Protein AF-A0A8H4V367-F1 (afdb_monomer_lite)

Radius of gyration: 18.92 Å; chains: 1; bounding box: 45×25×48 Å

Foldseek 3Di:
DPVVVVVQAQPKDWDKADQPDPDPQHAVHGIFTQAIKGFHDWDWDQDPVVRDIDIDTDIDHDPPDPDSVVRSCPPPPVVVVVRVVVVVVVVVVQCVVPNPVSVVD

Secondary structure (DSSP, 8-state):
--HHHHTTTT-EEEEEEETTSSSTTS-SSSEEEEEEEEEEEEEEEEETTTTEEEEEEEEEEPTTSPPHHHHHTPSPHHHHHHHHHHHHHHHHHHHHHH-GGGG--

pLDDT: mean 88.38, std 10.74, range [47.56, 96.69]

Structure (mmCIF, N/CA/C/O backbone):
data_AF-A0A8H4V367-F1
#
_entry.id   AF-A0A8H4V367-F1
#
loop_
_atom_site.group_PDB
_atom_site.id
_atom_site.type_symbol
_atom_site.label_atom_id
_atom_site.label_alt_id
_atom_site.label_comp_id
_atom_site.label_asym_id
_atom_site.label_entity_id
_atom_site.label_seq_id
_atom_site.pdbx_PDB_ins_code
_atom_site.Cartn_x
_atom_site.Cartn_y
_atom_site.Cartn_z
_atom_site.occupancy
_atom_site.B_iso_or_equiv
_atom_site.auth_seq_id
_atom_site.auth_comp_id
_atom_site.auth_asym_id
_atom_site.auth_atom_id
_atom_site.pdbx_PDB_model_num
ATOM 1 N N . MET A 1 1 ? 24.558 -4.711 -7.374 1.00 52.41 1 MET A N 1
ATOM 2 C CA . MET A 1 1 ? 23.291 -4.988 -8.088 1.00 52.41 1 MET A CA 1
ATOM 3 C C . MET A 1 1 ? 22.578 -6.132 -7.391 1.00 52.41 1 MET A C 1
ATOM 5 O O . MET A 1 1 ? 23.196 -7.171 -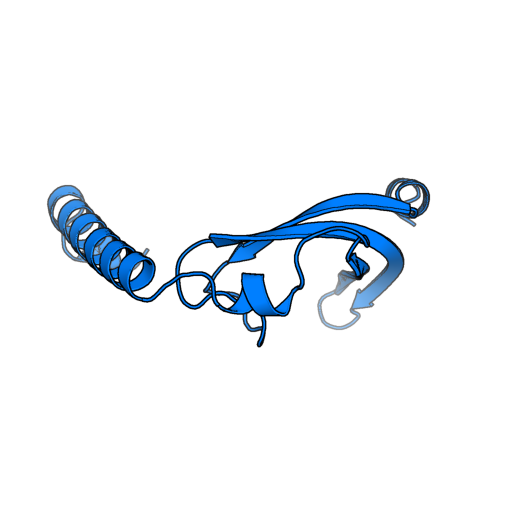7.211 1.00 52.41 1 MET A O 1
ATOM 9 N N . HIS A 1 2 ? 21.321 -5.953 -6.983 1.00 64.25 2 HIS A N 1
ATOM 10 C CA . HIS A 1 2 ? 20.538 -7.019 -6.354 1.00 64.25 2 HIS A CA 1
ATOM 11 C C . HIS A 1 2 ? 19.884 -7.883 -7.446 1.00 64.25 2 HIS A C 1
ATOM 13 O O . HIS A 1 2 ? 18.746 -7.641 -7.845 1.00 64.25 2 HIS A O 1
ATOM 19 N N . VAL A 1 3 ? 20.634 -8.852 -7.986 1.00 62.81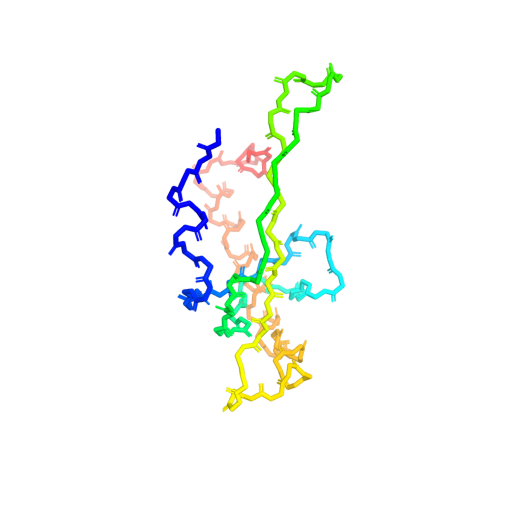 3 VAL A N 1
ATOM 20 C CA . VAL A 1 3 ? 20.211 -9.700 -9.125 1.00 62.81 3 VAL A CA 1
ATOM 21 C C . VAL A 1 3 ? 18.851 -10.355 -8.871 1.00 62.81 3 VAL A C 1
ATOM 23 O O . VAL A 1 3 ? 18.038 -10.449 -9.785 1.00 62.81 3 VAL A O 1
ATOM 26 N N . SER A 1 4 ? 18.546 -10.702 -7.619 1.00 72.75 4 SER A N 1
ATOM 27 C CA . SER A 1 4 ? 17.274 -11.331 -7.264 1.00 72.75 4 SER A CA 1
ATOM 28 C C . SER A 1 4 ? 16.039 -10.445 -7.445 1.00 72.75 4 SER A C 1
ATOM 30 O O . SER A 1 4 ? 14.944 -10.980 -7.475 1.00 72.75 4 SER A O 1
ATOM 32 N N . LEU A 1 5 ? 16.167 -9.117 -7.550 1.00 70.31 5 LEU A N 1
ATOM 33 C CA . LEU A 1 5 ? 15.020 -8.246 -7.852 1.00 70.31 5 LEU A CA 1
ATOM 34 C C . LEU A 1 5 ? 14.823 -8.072 -9.359 1.00 70.31 5 LEU A C 1
ATOM 36 O O . LEU A 1 5 ? 13.696 -7.907 -9.814 1.00 70.31 5 LEU A O 1
ATOM 40 N N . VAL A 1 6 ? 15.901 -8.184 -10.139 1.00 68.75 6 VAL A N 1
ATOM 41 C CA . VAL A 1 6 ? 15.826 -8.235 -11.604 1.00 68.75 6 VAL A CA 1
ATOM 42 C C . VAL A 1 6 ? 15.128 -9.519 -12.053 1.00 68.75 6 VAL A C 1
ATOM 44 O O . VAL A 1 6 ? 14.277 -9.470 -12.934 1.00 68.75 6 VAL A O 1
ATOM 47 N N . THR A 1 7 ? 15.407 -10.653 -11.404 1.00 73.25 7 THR A N 1
ATOM 48 C CA . THR A 1 7 ? 14.738 -11.932 -11.709 1.00 73.25 7 THR A CA 1
ATOM 49 C C . THR A 1 7 ? 13.264 -11.970 -11.305 1.00 73.25 7 THR A C 1
ATOM 51 O O . THR A 1 7 ? 12.553 -12.878 -11.715 1.00 73.25 7 THR A O 1
ATOM 54 N N . GLN A 1 8 ? 12.799 -11.003 -10.510 1.00 78.75 8 GLN A N 1
ATOM 55 C CA . GLN A 1 8 ? 11.399 -10.879 -10.089 1.00 78.75 8 GLN A CA 1
ATOM 56 C C . GLN A 1 8 ? 10.600 -9.924 -10.987 1.00 78.75 8 GLN A C 1
ATOM 58 O O . GLN A 1 8 ? 9.415 -9.699 -10.748 1.00 78.75 8 GLN A O 1
ATOM 63 N N . VAL A 1 9 ? 11.216 -9.338 -12.021 1.00 78.25 9 VAL A N 1
ATOM 64 C CA . VAL A 1 9 ? 10.476 -8.586 -13.042 1.00 78.25 9 VAL A CA 1
ATOM 65 C C . VAL A 1 9 ? 9.481 -9.530 -13.718 1.00 78.25 9 VAL A C 1
ATOM 67 O O . VAL A 1 9 ? 9.832 -10.635 -14.120 1.00 78.25 9 VAL A O 1
ATOM 70 N N . GLY A 1 10 ? 8.223 -9.104 -13.811 1.00 78.81 10 GLY A N 1
ATOM 71 C CA . GLY A 1 10 ? 7.114 -9.946 -14.266 1.00 78.81 10 GLY A CA 1
ATOM 72 C C . GLY A 1 10 ? 6.463 -10.803 -13.173 1.00 78.81 10 GLY A C 1
ATOM 73 O O . GLY A 1 10 ? 5.324 -11.228 -13.362 1.00 78.81 10 GLY A O 1
ATOM 74 N N . SER A 1 11 ? 7.098 -10.994 -12.010 1.00 86.62 11 SER A N 1
ATOM 75 C CA . SER A 1 11 ? 6.466 -11.680 -10.877 1.00 86.62 11 SER A CA 1
ATOM 76 C C . SER A 1 11 ? 5.293 -10.874 -10.330 1.00 86.62 11 SER A C 1
ATOM 78 O O . SER A 1 11 ? 5.354 -9.646 -10.204 1.00 86.62 11 SER A O 1
ATOM 80 N N . THR A 1 12 ? 4.224 -11.583 -9.972 1.00 92.44 12 THR A N 1
ATOM 81 C CA . THR A 1 12 ? 3.033 -10.988 -9.367 1.00 92.44 12 THR A CA 1
ATOM 82 C C . THR A 1 12 ? 3.197 -10.832 -7.855 1.00 92.44 12 THR A C 1
ATOM 84 O O . THR A 1 12 ? 3.595 -11.764 -7.161 1.00 92.44 12 THR A O 1
ATOM 87 N N . ILE A 1 13 ? 2.841 -9.662 -7.332 1.00 93.31 13 ILE A N 1
ATOM 88 C CA . ILE A 1 13 ? 2.908 -9.296 -5.917 1.00 93.31 13 ILE A CA 1
ATOM 89 C C . ILE A 1 13 ? 1.568 -8.734 -5.437 1.00 93.31 13 ILE A C 1
ATOM 91 O O . ILE A 1 13 ? 0.840 -8.101 -6.199 1.00 93.31 13 ILE A O 1
ATOM 95 N N . ARG A 1 14 ? 1.246 -8.944 -4.159 1.00 95.69 14 ARG A N 1
ATOM 96 C CA . ARG A 1 14 ? 0.067 -8.361 -3.499 1.00 95.69 14 ARG A CA 1
ATOM 97 C C . ARG A 1 14 ? 0.432 -7.014 -2.886 1.00 95.69 14 ARG A C 1
ATOM 99 O O . ARG A 1 14 ? 1.432 -6.929 -2.177 1.00 95.69 14 ARG A O 1
ATOM 106 N N . ILE A 1 15 ? -0.385 -5.990 -3.121 1.00 95.38 15 ILE A N 1
ATOM 107 C CA . ILE A 1 15 ? -0.177 -4.657 -2.547 1.00 95.38 15 ILE A CA 1
ATOM 108 C C . ILE A 1 15 ? -1.188 -4.384 -1.439 1.00 95.38 15 ILE A C 1
ATOM 110 O O . ILE A 1 15 ? -2.397 -4.417 -1.660 1.00 95.38 15 ILE A O 1
ATOM 114 N N . LEU A 1 16 ? -0.659 -4.072 -0.257 1.00 96.06 16 LEU A N 1
ATOM 115 C CA . LEU A 1 16 ? -1.398 -3.528 0.876 1.00 96.06 16 LEU A CA 1
ATOM 116 C C . LEU A 1 16 ? -0.991 -2.061 1.063 1.00 96.06 16 LEU A C 1
ATOM 118 O O . LEU A 1 16 ? 0.203 -1.754 1.091 1.00 96.06 16 LEU A O 1
ATOM 122 N N . ARG A 1 17 ? -1.962 -1.153 1.186 1.00 95.69 17 ARG A N 1
ATOM 123 C CA . ARG A 1 17 ? -1.731 0.274 1.455 1.00 95.69 17 ARG A CA 1
ATOM 124 C C . ARG A 1 17 ? -2.298 0.641 2.818 1.00 95.69 17 ARG A C 1
ATOM 126 O O . ARG A 1 17 ? -3.450 0.345 3.103 1.00 95.69 17 ARG A O 1
ATOM 133 N N . GLY A 1 18 ? -1.487 1.285 3.652 1.00 95.88 18 GLY A N 1
ATOM 134 C CA . GLY A 1 18 ? -1.909 1.785 4.962 1.00 95.88 18 GLY A CA 1
ATOM 135 C C . GLY A 1 18 ? -2.322 3.254 4.916 1.00 95.88 18 GLY A C 1
ATOM 136 O O . GLY A 1 18 ? -1.778 4.026 4.125 1.00 95.88 18 GLY A O 1
ATOM 137 N N . TYR A 1 19 ? -3.235 3.645 5.801 1.00 95.00 19 TYR A N 1
ATOM 138 C CA . TYR A 1 19 ? -3.796 4.999 5.862 1.00 95.00 19 TYR A CA 1
ATOM 139 C C . TYR A 1 19 ? -2.781 6.107 6.186 1.00 95.00 19 TYR A C 1
ATOM 141 O O . TYR A 1 19 ? -2.923 7.240 5.742 1.00 95.00 19 TYR A O 1
ATOM 149 N N . ARG A 1 20 ? -1.692 5.780 6.895 1.00 94.19 20 ARG A N 1
ATOM 150 C CA . ARG A 1 20 ? -0.611 6.734 7.221 1.00 94.19 20 ARG A CA 1
ATOM 151 C C . ARG A 1 20 ? 0.327 7.031 6.042 1.00 94.19 20 ARG A C 1
ATOM 153 O O . ARG A 1 20 ? 1.271 7.812 6.177 1.00 94.19 20 ARG A O 1
ATOM 160 N N . LEU A 1 21 ? 0.120 6.386 4.892 1.00 93.25 21 LEU A N 1
ATOM 161 C CA . LEU A 1 21 ? 0.924 6.615 3.699 1.00 93.25 21 LEU A CA 1
ATOM 162 C C . LEU A 1 21 ? 0.666 8.026 3.148 1.00 93.25 21 LEU A C 1
ATOM 164 O O . LEU A 1 21 ? -0.469 8.407 2.890 1.00 93.25 21 LEU A O 1
ATOM 168 N N . ARG A 1 22 ? 1.728 8.791 2.872 1.00 93.50 22 ARG A N 1
ATOM 169 C CA . ARG A 1 22 ? 1.627 10.101 2.201 1.00 93.50 22 ARG A CA 1
ATOM 170 C C . ARG A 1 22 ? 1.411 9.919 0.694 1.00 93.50 22 ARG A C 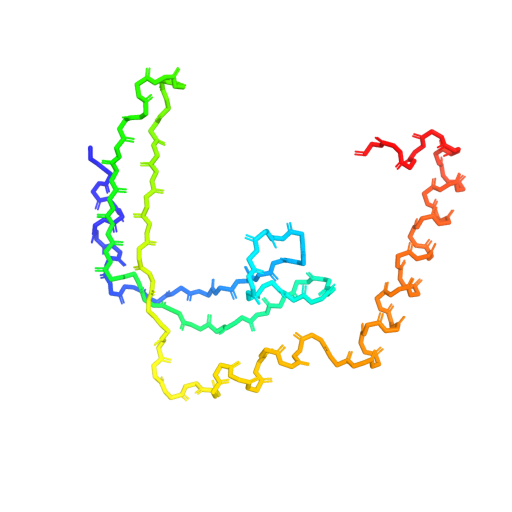1
ATOM 172 O O . ARG A 1 22 ? 2.336 10.089 -0.097 1.00 93.50 22 ARG A O 1
ATOM 179 N N . SER A 1 23 ? 0.212 9.497 0.305 1.00 91.12 23 SER A N 1
ATOM 180 C CA . SER A 1 23 ? -0.162 9.210 -1.083 1.00 91.12 23 SER A CA 1
ATOM 181 C C . SER A 1 23 ? -1.642 9.515 -1.317 1.00 91.12 23 SER A C 1
ATOM 183 O O . SER A 1 23 ? -2.448 9.203 -0.444 1.00 91.12 23 SER A O 1
ATOM 185 N N . PRO A 1 24 ? -2.037 10.027 -2.499 1.00 90.81 24 PRO A N 1
ATOM 186 C CA . PRO A 1 24 ? -3.453 10.192 -2.844 1.00 90.81 24 PRO A CA 1
ATOM 187 C C . PRO A 1 24 ? -4.219 8.863 -2.909 1.00 90.81 24 PRO A C 1
ATOM 189 O O . PRO A 1 24 ? -5.442 8.858 -2.872 1.00 90.81 24 PRO A O 1
ATOM 192 N N . PHE A 1 25 ? -3.512 7.733 -3.000 1.00 91.75 25 PHE A N 1
ATOM 193 C CA . PHE A 1 25 ? -4.122 6.407 -3.000 1.00 91.75 25 PHE A CA 1
ATOM 194 C C . PHE A 1 25 ? -4.187 5.759 -1.614 1.00 91.75 25 PHE A C 1
ATOM 196 O O . PHE A 1 25 ? -4.603 4.604 -1.511 1.00 91.75 25 PHE A O 1
ATOM 203 N N . ALA A 1 26 ? -3.733 6.444 -0.562 1.00 94.94 26 ALA A N 1
ATOM 204 C CA . ALA A 1 26 ? -3.841 5.922 0.792 1.00 94.94 26 ALA A CA 1
ATOM 205 C C . ALA A 1 26 ? -5.325 5.773 1.177 1.00 94.94 26 ALA A C 1
ATOM 207 O O . ALA A 1 26 ? -6.121 6.665 0.872 1.00 94.94 26 ALA A O 1
ATOM 208 N N . PRO A 1 27 ? -5.731 4.655 1.807 1.00 96.44 27 PRO A N 1
ATOM 209 C CA . PRO A 1 27 ? -7.080 4.548 2.345 1.00 96.44 27 PRO A CA 1
ATOM 210 C C . PRO A 1 27 ? -7.279 5.571 3.469 1.00 96.44 27 PRO A C 1
ATOM 212 O O . PRO A 1 27 ? -6.320 5.994 4.110 1.00 96.44 27 PRO A O 1
ATOM 215 N N . LYS A 1 28 ? -8.532 5.947 3.736 1.00 94.44 28 LYS A N 1
ATOM 216 C CA . LYS A 1 28 ? -8.853 6.894 4.817 1.00 94.44 28 LYS A CA 1
ATOM 217 C C . LYS A 1 28 ? -8.557 6.333 6.212 1.00 94.44 28 LYS A C 1
ATOM 219 O O . LYS A 1 28 ? -8.196 7.091 7.102 1.00 94.44 28 LYS A O 1
ATOM 224 N N . ALA A 1 29 ? -8.683 5.019 6.373 1.00 94.81 29 ALA A N 1
ATOM 225 C CA . ALA A 1 29 ? -8.494 4.312 7.631 1.00 94.81 29 ALA A CA 1
ATOM 226 C C . ALA A 1 29 ? -7.903 2.913 7.391 1.00 94.81 29 ALA A C 1
ATOM 228 O O . ALA A 1 29 ? -8.055 2.340 6.306 1.00 94.81 29 ALA A O 1
ATOM 229 N N . GLY A 1 30 ? -7.209 2.380 8.400 1.00 93.12 30 GLY A N 1
ATOM 230 C CA . GLY A 1 30 ? -6.693 1.010 8.411 1.00 93.12 30 GLY A CA 1
ATOM 231 C C . GLY A 1 30 ? -5.718 0.655 7.277 1.00 93.12 30 GLY A C 1
ATOM 232 O O . GLY A 1 30 ? -4.884 1.458 6.841 1.00 93.12 30 GLY A O 1
ATOM 233 N N . VAL A 1 31 ? -5.791 -0.599 6.824 1.00 94.75 31 VAL A N 1
ATOM 234 C CA . VAL A 1 31 ? -4.984 -1.152 5.726 1.00 94.75 31 VAL A CA 1
ATOM 235 C C . VAL A 1 31 ? -5.916 -1.729 4.667 1.00 94.75 31 VAL A C 1
ATOM 237 O O . VAL A 1 31 ? -6.793 -2.528 4.982 1.00 94.75 31 VAL A O 1
ATOM 240 N N . ARG A 1 32 ? -5.700 -1.360 3.403 1.00 96.19 32 ARG A N 1
ATOM 241 C CA . ARG A 1 32 ? -6.493 -1.822 2.259 1.00 96.19 32 ARG A CA 1
ATOM 242 C C . ARG A 1 32 ? -5.665 -2.689 1.320 1.00 96.19 32 ARG A C 1
ATOM 244 O O . ARG A 1 32 ? -4.494 -2.405 1.072 1.00 96.19 32 ARG A O 1
ATOM 251 N N . TYR A 1 33 ? -6.286 -3.732 0.779 1.00 96.19 33 TYR A N 1
ATOM 252 C CA . TYR A 1 33 ? -5.732 -4.518 -0.318 1.00 96.19 33 TYR A CA 1
ATOM 253 C C . TYR A 1 33 ? -6.098 -3.901 -1.670 1.00 96.19 33 TYR A C 1
ATOM 255 O O . TYR A 1 33 ? -7.271 -3.805 -2.015 1.00 96.19 33 TYR A O 1
ATOM 263 N N . ASP A 1 34 ? -5.082 -3.526 -2.447 1.00 95.50 34 ASP A N 1
ATOM 264 C CA . ASP A 1 34 ? -5.260 -2.818 -3.725 1.00 95.50 34 ASP A CA 1
ATOM 265 C C . ASP A 1 34 ? -5.170 -3.753 -4.947 1.00 95.50 34 ASP A C 1
ATOM 267 O O . ASP A 1 34 ? -5.421 -3.353 -6.092 1.00 95.50 34 ASP A O 1
ATOM 271 N N . GLY A 1 35 ? -4.842 -5.022 -4.702 1.00 95.94 35 GLY A N 1
ATOM 272 C CA . GLY A 1 35 ? -4.791 -6.069 -5.712 1.00 95.94 35 GLY A CA 1
ATOM 273 C C . GLY A 1 35 ? -3.386 -6.584 -6.009 1.00 95.94 35 GLY A C 1
ATOM 274 O O . GLY A 1 35 ? -2.413 -6.363 -5.278 1.00 95.94 35 GLY A O 1
ATOM 275 N N . LEU A 1 36 ? -3.318 -7.302 -7.121 1.00 96.69 36 LEU A N 1
ATOM 276 C CA . LEU A 1 36 ? -2.133 -7.896 -7.706 1.00 96.69 36 LEU A CA 1
ATOM 277 C C . LEU A 1 36 ? -1.450 -6.912 -8.655 1.00 96.69 36 LEU A C 1
ATOM 279 O O . LEU A 1 36 ? -2.090 -6.285 -9.504 1.00 96.69 36 LEU A O 1
ATOM 283 N N . TYR A 1 37 ? -0.136 -6.808 -8.524 1.00 95.88 37 TYR A N 1
ATOM 284 C CA . TYR A 1 37 ? 0.727 -5.969 -9.343 1.00 95.88 37 TYR A CA 1
ATOM 285 C C . TYR A 1 37 ? 1.888 -6.795 -9.884 1.00 95.88 37 TYR A C 1
ATOM 287 O O . TYR A 1 37 ? 2.269 -7.792 -9.285 1.00 95.88 37 TYR A O 1
ATOM 295 N N . THR A 1 38 ? 2.486 -6.365 -10.985 1.00 94.81 38 THR A N 1
ATOM 296 C CA . THR A 1 38 ? 3.751 -6.905 -11.494 1.00 94.81 38 THR A CA 1
ATOM 297 C C . THR A 1 38 ? 4.851 -5.868 -11.393 1.00 94.81 38 THR A C 1
ATOM 299 O O . THR A 1 38 ? 4.614 -4.683 -11.644 1.00 94.81 38 THR A O 1
ATOM 302 N N . ILE A 1 39 ? 6.069 -6.308 -11.078 1.00 92.38 39 ILE A N 1
ATOM 303 C CA . ILE A 1 39 ? 7.251 -5.448 -11.162 1.00 92.38 39 ILE A CA 1
ATOM 304 C C . ILE A 1 39 ? 7.575 -5.236 -12.642 1.00 92.38 39 ILE A C 1
ATOM 306 O O . ILE A 1 39 ? 7.882 -6.193 -13.351 1.00 92.38 39 ILE A O 1
ATOM 310 N N . ARG A 1 40 ? 7.510 -3.985 -13.107 1.00 90.38 40 ARG A N 1
ATOM 311 C CA . ARG A 1 40 ? 7.882 -3.597 -14.477 1.00 90.38 40 ARG A CA 1
ATOM 312 C C . ARG A 1 40 ? 9.309 -3.115 -14.577 1.00 90.38 40 ARG A C 1
ATOM 314 O O . ARG A 1 40 ? 9.996 -3.422 -15.543 1.00 90.38 40 ARG A O 1
ATOM 321 N N . GLN A 1 41 ? 9.751 -2.370 -13.573 1.00 88.31 41 GLN A N 1
ATOM 322 C CA . GLN A 1 41 ? 11.100 -1.839 -13.547 1.00 88.31 41 GLN A CA 1
ATOM 323 C C . GLN A 1 41 ? 11.644 -1.820 -12.128 1.00 88.31 41 GLN A C 1
ATOM 325 O O . GLN A 1 41 ? 10.925 -1.613 -11.150 1.00 88.31 41 GLN A O 1
ATOM 330 N N . TYR A 1 42 ? 12.953 -1.999 -12.053 1.00 87.75 42 TYR A N 1
ATOM 331 C CA . TYR A 1 42 ? 13.757 -1.909 -10.853 1.00 87.75 42 TYR A CA 1
ATOM 332 C C . TYR A 1 42 ? 14.885 -0.901 -11.090 1.00 87.75 42 TYR A C 1
ATOM 334 O O . TYR A 1 42 ? 15.502 -0.884 -12.156 1.00 87.75 42 TYR A O 1
ATOM 342 N N . GLY A 1 43 ? 15.175 -0.070 -10.094 1.00 87.12 43 GLY A N 1
ATOM 343 C CA . GLY A 1 43 ? 16.292 0.863 -10.120 1.00 87.12 43 GLY A CA 1
ATOM 344 C C . GLY A 1 43 ? 16.891 1.059 -8.736 1.00 87.12 43 GLY A C 1
ATOM 345 O O . GLY A 1 43 ? 16.175 1.136 -7.743 1.00 87.12 43 GLY A O 1
ATOM 346 N N . GLN A 1 44 ? 18.215 1.187 -8.677 1.00 89.00 44 GLN A N 1
ATOM 347 C CA . GLN A 1 44 ? 18.957 1.453 -7.448 1.00 89.00 44 GLN A CA 1
ATOM 348 C C . GLN A 1 44 ? 19.902 2.635 -7.667 1.00 89.00 44 GLN A C 1
ATOM 350 O O . GLN A 1 44 ? 20.589 2.717 -8.693 1.00 89.00 44 GLN A O 1
ATOM 355 N N . ARG A 1 45 ? 19.939 3.559 -6.706 1.00 89.81 45 ARG A N 1
ATOM 356 C CA . ARG A 1 45 ? 20.848 4.713 -6.702 1.00 89.81 45 ARG A CA 1
ATOM 357 C C . ARG A 1 45 ? 21.390 4.937 -5.296 1.00 89.81 45 ARG A C 1
ATOM 359 O O . ARG A 1 45 ? 20.628 4.881 -4.335 1.00 89.81 45 ARG A O 1
ATOM 366 N N . LEU A 1 46 ? 22.688 5.199 -5.169 1.00 92.19 46 LEU A N 1
ATOM 367 C CA . LEU A 1 46 ? 23.262 5.673 -3.912 1.00 92.19 46 LEU A CA 1
ATOM 368 C C . LEU A 1 46 ? 22.847 7.134 -3.716 1.00 92.19 46 LEU A C 1
ATOM 370 O O . LEU A 1 46 ? 23.095 7.971 -4.581 1.00 92.19 46 LEU A O 1
ATOM 374 N N . ASN A 1 47 ? 22.197 7.438 -2.598 1.00 91.12 47 ASN A N 1
ATOM 375 C CA . ASN A 1 47 ? 21.982 8.814 -2.185 1.00 91.12 47 ASN A CA 1
ATOM 376 C C . ASN A 1 47 ? 23.263 9.298 -1.499 1.00 91.12 47 ASN A C 1
ATOM 378 O O . ASN A 1 47 ? 23.562 8.855 -0.394 1.00 91.12 47 ASN A O 1
ATOM 382 N N . GLN A 1 48 ? 23.989 10.201 -2.158 1.00 91.44 48 GLN A N 1
ATOM 383 C CA . GLN A 1 48 ? 25.284 10.709 -1.695 1.00 91.44 48 GLN A CA 1
ATOM 384 C C . GLN A 1 48 ? 25.203 11.497 -0.379 1.00 91.44 48 GLN A C 1
ATOM 386 O O . GLN A 1 48 ? 26.174 11.523 0.358 1.00 91.44 48 GLN A O 1
ATOM 391 N N . ILE A 1 49 ? 24.056 12.106 -0.059 1.00 92.62 49 ILE A N 1
ATOM 392 C CA . ILE A 1 49 ? 23.884 12.903 1.167 1.00 92.62 49 ILE A CA 1
ATOM 393 C C . ILE A 1 49 ? 23.632 11.991 2.369 1.00 92.62 49 ILE A C 1
ATOM 395 O O . ILE A 1 49 ? 24.200 12.176 3.435 1.00 92.62 49 ILE A O 1
ATOM 399 N N . SER A 1 50 ? 22.751 11.003 2.205 1.00 91.12 50 SER A N 1
ATOM 400 C CA . SER A 1 50 ? 22.393 10.079 3.294 1.00 91.12 50 SER A CA 1
ATOM 401 C C . SER A 1 50 ? 23.289 8.839 3.381 1.00 91.12 50 SER A C 1
ATOM 403 O O . SER A 1 50 ? 23.059 8.004 4.249 1.00 91.12 50 SER A O 1
ATOM 405 N N . GLU A 1 51 ? 24.197 8.662 2.414 1.00 92.00 51 GLU A N 1
ATOM 406 C CA . GLU A 1 51 ? 25.025 7.464 2.179 1.00 92.00 51 GLU A CA 1
ATOM 407 C C . GLU A 1 51 ? 24.241 6.139 2.104 1.00 92.00 51 GLU A C 1
ATOM 409 O O . GLU A 1 51 ? 24.778 5.042 2.247 1.00 92.00 51 GLU A O 1
ATOM 414 N N . ARG A 1 52 ? 22.933 6.217 1.837 1.00 91.06 52 ARG A N 1
ATOM 415 C CA . ARG A 1 52 ? 22.030 5.065 1.750 1.00 91.06 52 ARG A CA 1
ATOM 416 C C . ARG A 1 52 ? 21.658 4.771 0.308 1.00 91.06 52 ARG A C 1
ATOM 418 O O . ARG A 1 52 ? 21.429 5.670 -0.501 1.00 91.06 52 ARG A O 1
ATOM 4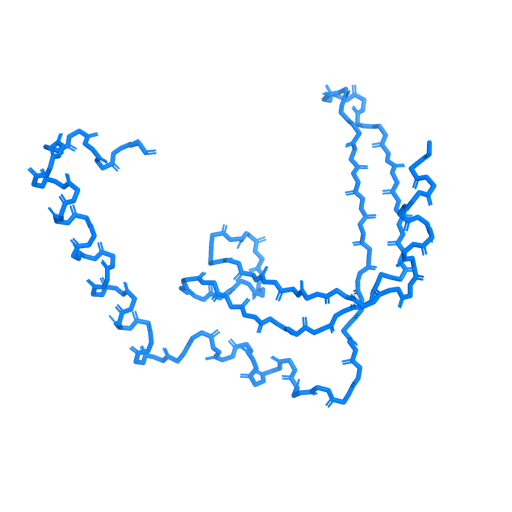25 N N . HIS A 1 53 ? 21.524 3.490 -0.013 1.00 89.31 53 HIS A N 1
ATOM 426 C CA . HIS A 1 53 ? 20.989 3.075 -1.303 1.00 89.31 53 HIS A CA 1
ATOM 427 C C . HIS A 1 53 ? 19.471 3.262 -1.326 1.00 89.31 53 HIS A C 1
ATOM 429 O O . HIS A 1 53 ? 18.745 2.642 -0.551 1.00 89.31 53 HIS A O 1
ATOM 435 N N . ARG A 1 54 ? 18.983 4.093 -2.247 1.00 88.94 54 ARG A N 1
ATOM 436 C CA . ARG A 1 54 ? 17.564 4.202 -2.567 1.00 88.94 54 ARG A CA 1
ATOM 437 C C . ARG A 1 54 ? 17.204 3.163 -3.619 1.00 88.94 54 ARG A C 1
ATOM 439 O O . ARG A 1 54 ? 17.821 3.112 -4.686 1.00 88.94 54 ARG A O 1
ATOM 446 N N . MET A 1 55 ? 16.174 2.385 -3.312 1.00 88.00 55 MET A N 1
ATOM 447 C CA . MET A 1 55 ? 15.542 1.465 -4.245 1.00 88.00 55 MET A CA 1
ATOM 448 C C . MET A 1 55 ? 14.260 2.072 -4.806 1.00 88.00 55 MET A C 1
ATOM 450 O O . MET A 1 55 ? 13.463 2.630 -4.052 1.00 88.00 55 MET A O 1
ATOM 454 N N . THR A 1 56 ? 14.050 1.931 -6.110 1.00 89.75 56 THR A N 1
ATOM 455 C CA . THR A 1 56 ? 12.818 2.321 -6.795 1.00 89.75 56 THR A CA 1
ATOM 456 C C . THR A 1 56 ? 12.281 1.122 -7.563 1.00 89.75 56 THR A C 1
ATOM 458 O O . THR A 1 56 ? 12.984 0.541 -8.388 1.00 89.75 56 THR A O 1
ATOM 461 N N . LEU A 1 57 ? 11.025 0.771 -7.300 1.00 89.94 57 LEU A N 1
ATOM 462 C CA . LEU A 1 57 ? 10.273 -0.229 -8.050 1.00 89.94 57 LEU A CA 1
ATOM 463 C C . LEU A 1 57 ? 9.135 0.477 -8.780 1.00 89.94 57 LEU A C 1
ATOM 465 O O . LEU A 1 57 ? 8.405 1.256 -8.168 1.00 89.94 57 LEU A O 1
ATOM 469 N N . ILE A 1 58 ? 8.983 0.198 -10.070 1.00 91.88 58 ILE A N 1
ATOM 470 C CA . ILE A 1 58 ? 7.808 0.605 -10.840 1.00 91.88 58 ILE A CA 1
ATOM 471 C C . ILE A 1 58 ? 6.914 -0.615 -10.970 1.00 91.88 58 ILE A C 1
ATOM 473 O O . ILE A 1 58 ? 7.335 -1.660 -11.474 1.00 91.88 58 ILE A O 1
ATOM 477 N N . LEU A 1 59 ? 5.691 -0.466 -10.478 1.00 93.25 59 LEU A N 1
ATOM 478 C CA . LEU A 1 59 ? 4.694 -1.518 -10.419 1.00 93.25 59 LEU A CA 1
ATOM 479 C C . LEU A 1 59 ? 3.543 -1.178 -11.357 1.00 93.25 59 LEU A C 1
ATOM 481 O O . LEU A 1 59 ? 3.123 -0.026 -11.428 1.00 93.25 59 LEU A O 1
ATOM 485 N N . GLU A 1 60 ? 2.997 -2.193 -12.011 1.00 94.50 60 GLU A N 1
ATOM 486 C CA . GLU A 1 60 ? 1.788 -2.069 -12.823 1.00 94.50 60 GLU A CA 1
ATOM 487 C C . GLU A 1 60 ? 0.727 -3.037 -12.315 1.00 94.50 60 GLU A C 1
ATOM 489 O O . GLU A 1 60 ? 1.045 -4.170 -11.953 1.00 94.50 60 GLU A O 1
ATOM 494 N N . ARG A 1 61 ? -0.525 -2.581 -12.245 1.00 95.31 61 ARG A N 1
ATOM 495 C CA . ARG A 1 61 ? -1.637 -3.396 -11.756 1.00 95.31 61 ARG A CA 1
ATOM 496 C C . ARG A 1 61 ? -2.023 -4.430 -12.811 1.00 95.31 61 ARG A C 1
ATOM 498 O O . ARG A 1 61 ? -2.176 -4.088 -13.978 1.00 95.31 61 ARG A O 1
ATOM 505 N N . VAL A 1 62 ? -2.199 -5.682 -12.396 1.00 95.44 62 VAL A N 1
ATOM 506 C CA . VAL A 1 62 ? -2.596 -6.772 -13.300 1.00 95.44 62 VAL A CA 1
ATOM 507 C C . VAL A 1 62 ? -4.030 -6.548 -13.793 1.00 95.44 62 VAL A C 1
ATOM 509 O O . VAL A 1 62 ? -4.902 -6.168 -13.005 1.00 95.44 62 VAL A O 1
ATOM 512 N N . SER A 1 63 ? -4.272 -6.787 -15.084 1.00 94.69 63 SER A N 1
ATOM 513 C CA . SER A 1 63 ? -5.594 -6.686 -15.714 1.00 94.69 63 SER A CA 1
ATOM 514 C C . SER A 1 63 ? -6.569 -7.769 -15.220 1.00 94.69 63 SER A C 1
ATOM 516 O O . SER A 1 63 ? -6.170 -8.761 -14.616 1.00 94.69 63 SER A O 1
ATOM 518 N N . GLY A 1 64 ? -7.873 -7.569 -15.443 1.00 94.56 64 GLY A N 1
ATOM 519 C CA . GLY A 1 64 ? -8.921 -8.535 -15.067 1.00 94.56 64 GLY A CA 1
ATOM 520 C C . GLY A 1 64 ? -9.331 -8.516 -13.589 1.00 94.56 64 GLY A C 1
ATOM 521 O O . GLY A 1 64 ? -10.228 -9.249 -13.188 1.00 94.56 64 GLY A O 1
ATOM 522 N N . GLN A 1 65 ? -8.703 -7.666 -12.778 1.00 95.50 65 GLN A N 1
ATOM 523 C CA . GLN A 1 65 ? -9.145 -7.362 -11.417 1.00 95.50 65 GLN A CA 1
ATOM 524 C C . GLN A 1 65 ? -10.226 -6.269 -11.433 1.00 95.50 65 GLN A C 1
ATOM 526 O O . GLN A 1 65 ? -10.287 -5.518 -12.410 1.00 95.50 65 GLN A O 1
ATOM 531 N N . PRO A 1 66 ? -11.017 -6.107 -10.351 1.00 94.75 66 PRO A N 1
ATOM 532 C CA . PRO A 1 66 ? -11.947 -4.985 -10.223 1.00 94.75 66 PRO A CA 1
ATOM 533 C C . PRO A 1 66 ? -11.260 -3.648 -10.533 1.00 94.75 66 PRO A C 1
ATOM 535 O O . PRO A 1 66 ? -10.076 -3.517 -10.193 1.00 94.75 66 PRO A O 1
ATOM 538 N N . PRO A 1 67 ? -11.938 -2.683 -11.176 1.00 94.50 67 PRO A N 1
ATOM 539 C CA . PRO A 1 67 ? -11.413 -1.340 -11.408 1.00 94.50 67 PRO A CA 1
ATOM 540 C C . PRO A 1 67 ? -10.788 -0.745 -10.145 1.00 94.50 67 PRO A C 1
ATOM 542 O O . PRO A 1 67 ? -11.213 -1.036 -9.024 1.00 94.50 67 PRO A O 1
ATOM 545 N N . ILE A 1 68 ? -9.731 0.054 -10.308 1.00 92.62 68 ILE A N 1
ATOM 546 C CA . ILE A 1 68 ? -9.072 0.642 -9.136 1.00 92.62 68 ILE A CA 1
ATOM 547 C C . ILE A 1 68 ? -10.022 1.621 -8.442 1.00 92.62 68 ILE A C 1
ATOM 549 O O . ILE A 1 68 ? -10.017 1.695 -7.222 1.00 92.62 68 ILE A O 1
ATOM 553 N N . GLU A 1 69 ? -10.882 2.289 -9.205 1.00 93.56 69 GLU A N 1
ATOM 554 C CA . GLU A 1 69 ? -11.898 3.243 -8.769 1.00 93.56 69 GLU A CA 1
ATOM 555 C C . GLU A 1 69 ? -12.817 2.638 -7.700 1.00 93.56 69 GLU A C 1
ATOM 557 O O . GLU A 1 69 ? -12.977 3.223 -6.630 1.00 93.56 69 GLU A O 1
ATOM 562 N N . ASP A 1 70 ? -13.308 1.416 -7.924 1.00 93.75 70 ASP A N 1
ATOM 563 C CA . ASP A 1 70 ? -14.160 0.696 -6.969 1.00 93.75 70 ASP A CA 1
ATOM 564 C C . ASP A 1 70 ? -13.432 0.430 -5.643 1.00 93.75 70 ASP A C 1
ATOM 566 O O . ASP A 1 70 ? -14.018 0.484 -4.562 1.00 93.75 70 ASP A O 1
ATOM 570 N N . ILE A 1 71 ? -12.122 0.180 -5.714 1.00 94.38 71 ILE A N 1
ATOM 571 C CA . ILE A 1 71 ? -11.275 -0.079 -4.545 1.00 94.38 71 ILE A CA 1
ATOM 572 C C . ILE A 1 71 ? -10.942 1.220 -3.809 1.00 94.38 71 ILE A C 1
ATOM 574 O O . ILE A 1 71 ? -10.822 1.219 -2.583 1.00 94.38 71 ILE A O 1
ATOM 578 N N . LEU A 1 72 ? -10.804 2.344 -4.518 1.00 94.00 72 LEU A N 1
ATOM 579 C CA . LEU A 1 72 ? -10.506 3.637 -3.895 1.00 94.00 72 LEU A CA 1
ATOM 580 C C . LEU A 1 72 ? -11.628 4.117 -2.970 1.00 94.00 72 LEU A C 1
ATOM 582 O O . LEU A 1 72 ? -11.352 4.877 -2.042 1.00 94.00 72 LEU A O 1
ATOM 586 N N . HIS A 1 73 ? -12.855 3.632 -3.172 1.00 93.06 73 HIS A N 1
ATOM 587 C CA . HIS A 1 73 ? -13.993 3.879 -2.286 1.00 93.06 73 HIS A CA 1
ATOM 588 C C . HIS A 1 73 ? -13.977 3.055 -0.989 1.00 93.06 73 HIS A C 1
ATOM 590 O O . HIS A 1 73 ? -14.827 3.272 -0.129 1.00 93.06 73 HIS A O 1
ATOM 596 N N . ILE A 1 74 ? -13.017 2.141 -0.826 1.00 94.12 74 ILE A N 1
ATOM 597 C CA . ILE A 1 74 ? -12.788 1.391 0.412 1.00 94.12 74 ILE A CA 1
ATOM 598 C C . ILE A 1 74 ? -11.744 2.153 1.255 1.00 94.12 74 ILE A C 1
ATOM 600 O O . ILE A 1 74 ? -10.708 2.559 0.714 1.00 94.12 74 ILE A O 1
ATOM 604 N N . PRO A 1 75 ? -11.936 2.329 2.573 1.00 95.44 75 PRO A N 1
ATOM 605 C CA . PRO A 1 75 ? -13.062 1.846 3.374 1.00 95.44 75 PRO A CA 1
ATOM 606 C C . PRO A 1 75 ? -14.361 2.621 3.121 1.00 95.44 75 PRO A C 1
ATOM 608 O O . PRO A 1 75 ? -14.347 3.823 2.846 1.00 95.44 75 PRO A O 1
ATOM 611 N N . ARG A 1 76 ? -15.486 1.912 3.247 1.00 95.00 76 ARG A N 1
ATOM 612 C CA . ARG A 1 76 ? -16.840 2.480 3.238 1.00 95.00 76 ARG A CA 1
ATOM 613 C C . ARG A 1 76 ? -17.060 3.360 4.476 1.00 95.00 76 ARG A C 1
ATOM 615 O O . ARG A 1 76 ? -16.361 3.177 5.473 1.00 95.00 76 ARG A O 1
ATOM 622 N N . PRO A 1 77 ? -18.062 4.260 4.465 1.00 94.69 77 PRO A N 1
ATOM 623 C CA . PRO A 1 77 ? -18.392 5.080 5.633 1.00 94.69 77 PRO A CA 1
ATOM 624 C C . PRO A 1 77 ? -18.572 4.260 6.918 1.00 94.69 77 PRO A C 1
ATOM 626 O O . PRO A 1 77 ? -17.878 4.518 7.889 1.00 94.69 77 PRO A O 1
ATOM 629 N N . SER A 1 78 ? -19.362 3.182 6.877 1.00 95.06 78 SER A N 1
ATOM 630 C CA . SER A 1 78 ? -19.568 2.310 8.044 1.00 95.06 78 SER A CA 1
ATOM 631 C C . SER A 1 78 ? -18.275 1.667 8.562 1.00 95.06 78 SER A C 1
ATOM 633 O O . SER A 1 78 ? -18.088 1.526 9.759 1.00 95.06 78 SER A O 1
ATOM 635 N N . GLU A 1 79 ? -17.355 1.302 7.665 1.00 94.75 79 GLU A N 1
ATOM 636 C CA . GLU A 1 79 ? -16.057 0.723 8.044 1.00 94.75 79 GLU A CA 1
ATOM 637 C C . GLU A 1 79 ? -15.113 1.774 8.639 1.00 94.75 79 GLU A C 1
ATOM 639 O O . GLU A 1 79 ? -14.172 1.437 9.353 1.00 94.75 79 GLU A O 1
ATOM 644 N N . THR A 1 80 ? -15.345 3.048 8.321 1.00 95.25 80 THR A N 1
ATOM 645 C CA . THR A 1 80 ? -14.620 4.169 8.921 1.00 95.25 80 THR A CA 1
ATOM 646 C C . THR A 1 80 ? -15.144 4.413 10.333 1.00 95.25 80 THR A C 1
ATOM 648 O O . THR A 1 80 ? -14.336 4.518 11.248 1.00 95.25 80 THR A O 1
ATOM 651 N N . ASP A 1 81 ? -16.465 4.381 10.532 1.00 95.19 81 ASP A N 1
ATOM 652 C CA . ASP A 1 81 ? -17.086 4.468 11.860 1.00 95.19 81 ASP A CA 1
ATOM 653 C C . ASP A 1 81 ? -16.614 3.318 12.774 1.00 95.19 81 ASP A C 1
ATOM 655 O O . ASP A 1 81 ? -16.223 3.540 13.923 1.00 95.19 81 ASP A O 1
ATOM 659 N N . ASP A 1 82 ? -16.569 2.088 12.244 1.00 94.62 82 ASP A N 1
ATOM 660 C CA . ASP A 1 82 ? -16.040 0.917 12.956 1.00 94.62 82 ASP A CA 1
ATOM 661 C C . ASP A 1 82 ? -14.560 1.098 13.335 1.00 94.62 82 ASP A C 1
ATOM 663 O O . ASP A 1 82 ? -14.138 0.715 14.431 1.00 94.62 82 ASP A O 1
ATOM 667 N N . TRP A 1 83 ? -13.760 1.697 12.446 1.00 93.56 83 TRP A N 1
ATOM 668 C CA . TRP A 1 83 ? -12.350 1.985 12.704 1.00 93.56 83 TRP A CA 1
ATOM 669 C C . TRP A 1 83 ? -12.164 3.034 13.801 1.00 93.56 83 TRP A C 1
ATOM 671 O O . TRP A 1 83 ? -11.336 2.847 14.690 1.00 93.56 83 TRP A O 1
ATOM 681 N N . GLU A 1 84 ? -12.945 4.112 13.778 1.00 94.44 84 GLU A N 1
ATOM 682 C CA . GLU A 1 84 ? -12.912 5.145 14.818 1.00 94.44 84 GLU A CA 1
ATOM 683 C C . GLU A 1 84 ? -13.293 4.568 16.187 1.00 94.44 84 GLU A C 1
ATOM 685 O O . GLU A 1 84 ? -12.660 4.868 17.205 1.00 94.44 84 GLU A O 1
ATOM 690 N N . LEU A 1 85 ? -14.294 3.684 16.217 1.00 94.94 85 LEU A N 1
ATOM 691 C CA . LEU A 1 85 ? -14.693 2.982 17.430 1.00 94.94 85 LEU A CA 1
ATOM 692 C C . LEU A 1 85 ? -13.579 2.056 17.939 1.00 94.94 85 LEU A C 1
ATOM 694 O O . LEU A 1 85 ? -13.301 2.031 19.141 1.00 94.94 85 LEU A O 1
ATOM 698 N N . PHE A 1 86 ? -12.919 1.327 17.035 1.00 93.12 86 PHE A N 1
ATOM 699 C CA . PHE A 1 86 ? -11.751 0.516 17.364 1.00 93.12 86 PHE A CA 1
ATOM 700 C C . PHE A 1 86 ? -10.622 1.369 17.954 1.00 93.12 86 PHE A C 1
ATOM 702 O O . PHE A 1 86 ? -10.149 1.054 19.044 1.00 93.12 86 PHE A O 1
ATOM 709 N N . GLU A 1 87 ? -10.231 2.466 17.295 1.00 92.19 87 GLU A N 1
ATOM 710 C CA . GLU A 1 87 ? -9.167 3.352 17.784 1.00 92.19 87 GLU A CA 1
ATOM 711 C C . GLU A 1 87 ? -9.518 3.914 19.166 1.00 92.19 87 GLU A C 1
ATOM 713 O O . GLU A 1 87 ? -8.660 3.989 20.047 1.00 92.19 87 GLU A O 1
ATOM 718 N N . LYS A 1 88 ? -10.786 4.262 19.409 1.00 94.00 88 LYS A N 1
ATOM 719 C CA . LYS A 1 88 ? -11.241 4.698 20.732 1.00 94.00 88 LYS A CA 1
ATOM 720 C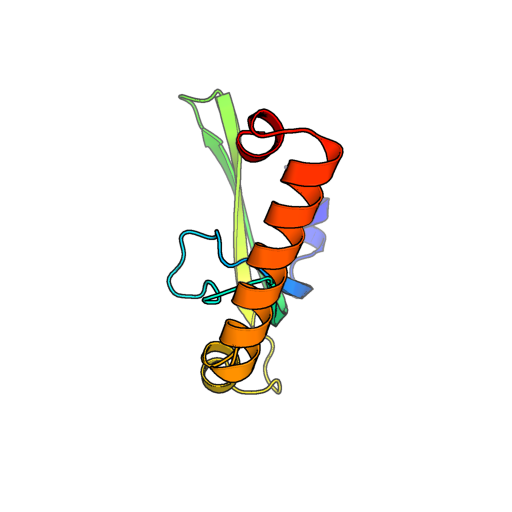 C . LYS A 1 88 ? -11.026 3.615 21.792 1.00 94.00 88 LYS A C 1
ATOM 722 O O . LYS A 1 88 ? -10.399 3.893 22.815 1.00 94.00 88 LYS A O 1
ATOM 727 N N . PHE A 1 89 ? -11.513 2.397 21.560 1.00 94.00 89 PHE A N 1
ATOM 728 C CA . PHE A 1 89 ? -11.384 1.308 22.533 1.00 94.00 89 PHE A CA 1
ATOM 729 C C . PHE A 1 89 ? -9.938 0.854 22.730 1.00 94.00 89 PHE A C 1
ATOM 731 O O . PHE A 1 89 ? -9.541 0.552 23.855 1.00 94.00 89 PHE A O 1
ATOM 738 N N . GLU A 1 90 ? -9.134 0.828 21.668 1.00 90.69 90 GLU A N 1
ATOM 739 C CA . GLU A 1 90 ? -7.710 0.511 21.755 1.00 90.69 90 GLU A CA 1
ATOM 740 C C . GLU A 1 90 ? -6.990 1.541 22.633 1.00 90.69 90 GLU A C 1
ATOM 742 O O . GLU A 1 90 ? -6.285 1.171 23.574 1.00 90.69 90 GLU A O 1
ATOM 747 N N . ASN A 1 91 ? -7.244 2.831 22.404 1.00 88.56 91 ASN A N 1
ATOM 748 C CA . ASN A 1 91 ? -6.682 3.907 23.213 1.00 88.56 91 ASN A CA 1
ATOM 749 C C . ASN A 1 91 ? -7.129 3.828 24.680 1.00 88.56 91 ASN A C 1
ATOM 751 O O . ASN A 1 91 ? -6.310 4.011 25.580 1.00 88.56 91 ASN A O 1
ATOM 755 N N . GLU A 1 92 ? -8.404 3.538 24.948 1.00 91.38 92 GLU A N 1
ATOM 756 C CA . GLU A 1 92 ? -8.915 3.338 26.311 1.00 91.38 92 GLU A CA 1
ATOM 757 C C . GLU A 1 92 ? -8.244 2.141 27.001 1.00 91.38 92 GLU A C 1
ATOM 759 O O . GLU A 1 92 ? -7.788 2.256 28.142 1.00 91.38 92 GLU A O 1
ATOM 764 N N . ALA A 1 93 ? -8.097 1.014 26.300 1.00 88.81 93 ALA A N 1
ATOM 765 C CA . ALA A 1 93 ? -7.419 -0.169 26.819 1.00 88.81 93 ALA A CA 1
ATOM 766 C C . ALA A 1 93 ? -5.927 0.091 27.095 1.00 88.81 93 ALA A C 1
ATOM 768 O O . ALA A 1 93 ? -5.386 -0.381 28.101 1.00 88.81 93 ALA A O 1
ATOM 769 N N . ILE A 1 94 ? -5.255 0.860 26.232 1.00 86.06 94 ILE A N 1
ATOM 770 C CA . ILE A 1 94 ? -3.867 1.293 26.433 1.00 86.06 94 ILE A CA 1
ATOM 771 C C . ILE A 1 94 ? -3.765 2.177 27.677 1.00 86.06 94 ILE A C 1
ATOM 773 O O . ILE A 1 94 ? -2.916 1.906 28.528 1.00 86.06 94 ILE A O 1
ATOM 777 N N . LYS A 1 95 ? -4.651 3.171 27.835 1.00 85.69 95 LYS A N 1
ATOM 778 C CA . LYS A 1 95 ? -4.692 4.034 29.029 1.00 85.69 95 LYS A CA 1
ATOM 779 C C . LYS A 1 95 ? -4.899 3.230 30.303 1.00 85.69 95 LYS A C 1
ATOM 781 O O . LYS A 1 95 ? -4.195 3.453 31.282 1.00 85.69 95 LYS A O 1
ATOM 786 N N . GLN A 1 96 ? -5.810 2.259 30.292 1.00 86.12 96 GLN A N 1
ATOM 787 C CA . GLN A 1 96 ? -6.062 1.418 31.460 1.00 86.12 96 GLN A CA 1
ATOM 788 C C . GLN A 1 96 ? -4.835 0.575 31.845 1.00 86.12 96 GLN A C 1
ATOM 790 O O . GLN A 1 96 ? -4.542 0.422 33.028 1.00 86.12 96 GLN A O 1
ATOM 795 N N . LYS A 1 97 ? -4.109 0.024 30.861 1.00 84.88 97 LYS A N 1
ATOM 796 C CA . LYS A 1 97 ? -2.959 -0.863 31.108 1.00 84.88 97 LYS A CA 1
ATOM 797 C C . LYS A 1 97 ? -1.656 -0.123 31.411 1.00 84.88 97 LYS A C 1
ATOM 799 O O . LYS A 1 97 ? -0.861 -0.612 32.207 1.00 84.88 97 LYS A O 1
ATOM 804 N N . LYS A 1 98 ? -1.399 1.000 30.736 1.00 80.69 98 LYS A N 1
ATOM 805 C CA . LYS A 1 98 ? -0.112 1.720 30.761 1.00 80.69 98 LYS A CA 1
ATOM 806 C C . LYS A 1 98 ? -0.191 3.112 31.406 1.00 80.69 98 LYS A C 1
ATOM 808 O O . LYS A 1 98 ? 0.842 3.762 31.559 1.00 80.69 98 LYS A O 1
ATOM 813 N N . GLY A 1 99 ? -1.383 3.577 31.786 1.00 73.94 99 GLY A N 1
ATOM 814 C CA . GLY A 1 99 ? -1.621 4.964 32.197 1.00 73.94 99 GLY A CA 1
ATOM 815 C C . GLY A 1 99 ? -1.506 5.951 31.028 1.00 73.94 99 GLY A C 1
ATOM 816 O O . GLY A 1 99 ? -1.262 5.563 29.885 1.00 73.94 99 GLY A O 1
ATOM 817 N N . ASP A 1 100 ? -1.634 7.251 31.308 1.00 67.44 100 ASP A N 1
ATOM 818 C CA . ASP A 1 100 ? -1.644 8.306 30.274 1.00 67.44 100 ASP A CA 1
ATOM 819 C C . ASP A 1 100 ? -0.354 8.390 29.438 1.00 67.44 100 ASP A C 1
ATOM 821 O O . ASP A 1 100 ? -0.379 8.859 28.302 1.00 67.44 100 ASP A O 1
ATOM 825 N N . LYS A 1 101 ? 0.778 7.890 29.956 1.00 65.44 101 LYS A N 1
ATOM 826 C CA . LYS A 1 101 ? 2.062 7.871 29.233 1.00 65.44 101 LYS A CA 1
ATOM 827 C C . LYS A 1 101 ? 2.104 6.860 28.080 1.00 65.44 101 LYS A C 1
ATOM 829 O O . LYS A 1 101 ? 2.955 6.997 27.213 1.00 65.44 101 LYS A O 1
ATOM 834 N N . GLY A 1 102 ? 1.197 5.881 28.043 1.00 60.84 102 GLY A N 1
ATOM 835 C CA . GLY A 1 102 ? 1.171 4.844 27.006 1.00 60.84 102 GLY A CA 1
ATOM 836 C C . GLY A 1 102 ? 0.638 5.291 25.641 1.00 60.84 102 GLY A C 1
ATOM 837 O O . GLY A 1 102 ? 0.729 4.511 24.701 1.00 60.84 102 GLY A O 1
ATOM 838 N N . LEU A 1 103 ? 0.078 6.503 25.528 1.00 55.31 103 LEU A N 1
ATOM 839 C CA . LEU A 1 103 ? -0.440 7.062 24.268 1.00 55.31 103 LEU A CA 1
ATOM 840 C C . LEU A 1 103 ? 0.626 7.758 23.400 1.00 55.31 103 LEU A C 1
ATOM 842 O O . LEU A 1 103 ? 0.312 8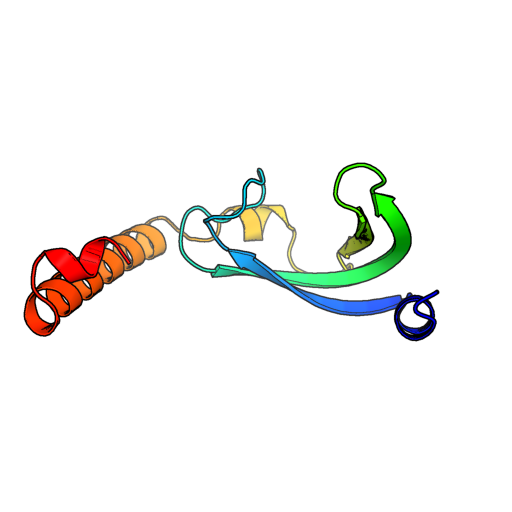.181 22.291 1.00 55.31 103 LEU A O 1
ATOM 846 N N . LEU A 1 104 ? 1.837 7.960 23.930 1.00 57.34 104 LEU A N 1
ATOM 847 C CA . LEU A 1 104 ? 2.901 8.759 23.303 1.00 57.34 104 LEU A CA 1
ATOM 848 C C . LEU A 1 104 ? 4.019 7.911 22.666 1.00 57.34 104 LEU A C 1
ATOM 850 O O . LEU A 1 104 ? 4.911 8.487 22.042 1.00 57.34 104 LEU A O 1
ATOM 854 N N . ASP A 1 105 ? 3.958 6.586 22.830 1.00 47.56 105 ASP A N 1
ATOM 855 C CA . ASP A 1 105 ? 4.861 5.592 22.225 1.00 47.56 105 ASP A CA 1
ATOM 856 C C . ASP A 1 105 ? 4.268 5.028 20.922 1.00 47.56 105 ASP A C 1
ATOM 858 O O . ASP A 1 105 ? 5.038 4.823 19.953 1.00 47.56 105 ASP A O 1
#

Sequence (105 aa):
MHVSLVTQVGSTIRILRGYRLRSPFAPKAGVRYDGLYTIRQYGQRLNQISERHRMTLILERVSGQPPIEDILHIPRPSETDDWELFEKFENEAIKQKKGDKGLLD